Protein AF-A0A831WU52-F1 (afdb_monomer)

Mean predicted aligned error: 18.34 Å

Solvent-accessible surface area (backbone atoms only — not comparable to full-atom values): 8195 Å² total; per-residue (Å²): 111,69,66,62,52,49,53,51,49,54,53,50,50,56,50,51,52,52,37,55,74,73,65,48,86,74,79,71,83,74,73,74,69,78,83,80,65,88,87,77,80,91,82,92,70,59,68,70,57,52,50,52,50,46,53,52,12,55,76,72,71,47,53,54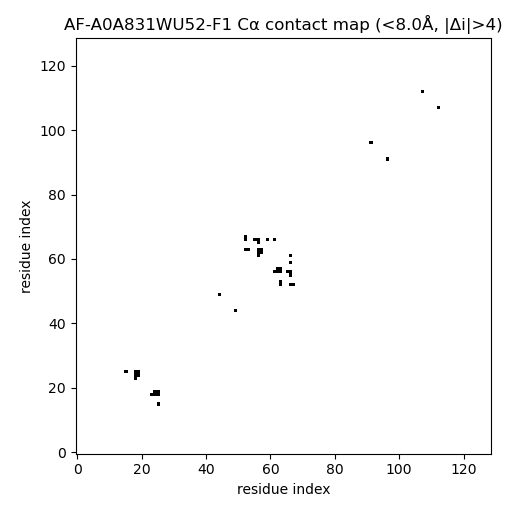,67,57,42,51,52,49,54,52,51,53,51,51,52,52,51,53,50,52,50,52,51,52,51,52,53,56,64,44,64,78,48,79,62,83,68,55,56,63,54,50,53,51,50,51,63,71,48,78,75,82,70,77,90,83,78,74,82,79,80,85,82,78,86,81,132

pLDDT: mean 72.46, std 21.78, range [29.0, 98.31]

Sequence (129 aa):
LEEAYNMIKDAMAAWLEVAIEEGEKVPLPQVLEEEKYSGRILLRLPKSLHRKLIENAKEEGVSLNQYIVYLISERNKENKLNQILSHIRREFANVRMDELNVEADYLIGRYKVSFPKKIFKKPELKWSH

Structure (mmCIF, N/CA/C/O backbone):
data_AF-A0A831WU52-F1
#
_entry.id   AF-A0A831WU52-F1
#
loop_
_atom_site.group_PDB
_atom_site.id
_atom_site.type_symbol
_atom_site.label_atom_id
_atom_site.label_alt_id
_atom_site.label_comp_id
_atom_site.label_asym_id
_atom_site.label_entity_id
_atom_site.label_seq_id
_atom_site.pdbx_PDB_ins_code
_atom_site.Cartn_x
_atom_site.Cartn_y
_atom_site.Cartn_z
_atom_site.occupancy
_atom_site.B_iso_or_equiv
_atom_site.auth_seq_id
_atom_site.auth_comp_id
_atom_site.auth_asym_id
_atom_site.auth_atom_id
_atom_site.pdbx_PDB_model_num
ATOM 1 N N . LEU A 1 1 ? 31.079 -2.169 -20.413 1.00 66.88 1 LEU A N 1
ATOM 2 C CA . LEU A 1 1 ? 29.678 -1.742 -20.158 1.00 66.88 1 LEU A CA 1
ATOM 3 C C . LEU A 1 1 ? 29.307 -0.567 -21.053 1.00 66.88 1 LEU A C 1
ATOM 5 O O . LEU A 1 1 ? 28.319 -0.664 -21.762 1.00 66.88 1 LEU A O 1
ATOM 9 N N . GLU A 1 2 ? 30.126 0.482 -21.082 1.00 75.94 2 GLU A N 1
ATOM 10 C CA . GLU A 1 2 ? 29.911 1.672 -21.919 1.00 75.94 2 GLU A CA 1
ATOM 11 C C . GLU A 1 2 ? 30.016 1.392 -23.429 1.00 75.94 2 GLU A C 1
ATOM 13 O O . GLU A 1 2 ? 29.153 1.804 -24.194 1.00 75.94 2 GLU A O 1
ATOM 18 N N . GLU A 1 3 ? 30.982 0.571 -23.852 1.00 78.44 3 GLU A N 1
ATOM 19 C CA . GLU A 1 3 ? 31.116 0.139 -25.255 1.00 78.44 3 GLU A CA 1
ATOM 20 C C . GLU A 1 3 ? 29.897 -0.655 -25.751 1.00 78.44 3 GLU A C 1
ATOM 22 O O . GLU A 1 3 ? 29.357 -0.360 -26.811 1.00 78.44 3 GLU A O 1
ATOM 27 N N . ALA A 1 4 ? 29.399 -1.608 -24.955 1.00 79.88 4 ALA A N 1
ATOM 28 C CA . ALA A 1 4 ? 28.202 -2.383 -25.291 1.00 79.88 4 ALA A CA 1
ATOM 29 C C . ALA A 1 4 ? 26.952 -1.494 -25.412 1.00 79.88 4 ALA A C 1
ATOM 31 O O . ALA A 1 4 ? 26.093 -1.733 -26.255 1.00 79.88 4 ALA A O 1
ATOM 32 N N . TYR A 1 5 ? 26.859 -0.450 -24.587 1.00 80.31 5 TYR A N 1
ATOM 33 C CA . TYR A 1 5 ? 25.767 0.515 -24.645 1.00 80.31 5 TYR A CA 1
ATOM 34 C C . TYR A 1 5 ? 25.827 1.383 -25.910 1.00 80.31 5 TYR A C 1
ATOM 36 O O . TYR A 1 5 ? 24.793 1.619 -26.537 1.00 80.31 5 TYR A O 1
ATOM 44 N N . ASN A 1 6 ? 27.025 1.801 -26.322 1.00 87.31 6 ASN A N 1
ATOM 45 C CA . ASN A 1 6 ? 27.222 2.557 -27.560 1.00 87.31 6 ASN A CA 1
ATOM 46 C C . AS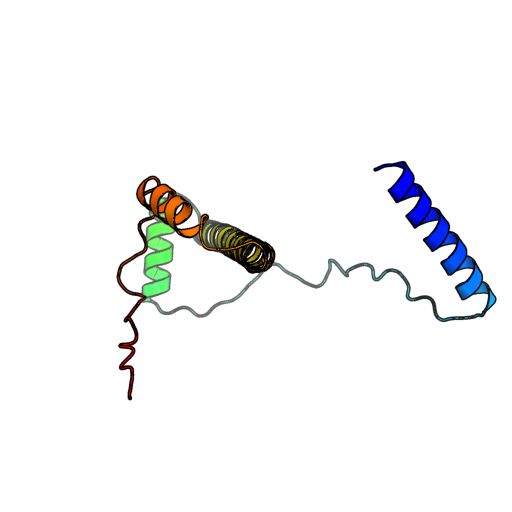N A 1 6 ? 26.912 1.705 -28.797 1.00 87.31 6 ASN A C 1
ATOM 48 O O . ASN A 1 6 ? 26.166 2.148 -29.662 1.00 87.31 6 ASN A O 1
ATOM 52 N N . MET A 1 7 ? 27.353 0.443 -28.821 1.00 84.69 7 MET A N 1
ATOM 53 C CA . MET A 1 7 ? 27.028 -0.483 -29.915 1.00 84.69 7 MET A CA 1
ATOM 54 C C . MET A 1 7 ? 25.517 -0.694 -30.088 1.00 84.69 7 MET A C 1
ATOM 56 O O . MET A 1 7 ? 25.024 -0.767 -31.211 1.00 84.69 7 MET A O 1
ATOM 60 N N . ILE A 1 8 ? 24.767 -0.779 -28.985 1.00 86.06 8 ILE A N 1
ATOM 61 C CA . ILE A 1 8 ? 23.304 -0.904 -29.032 1.00 86.06 8 ILE A CA 1
ATOM 62 C C . ILE A 1 8 ? 22.670 0.368 -29.605 1.00 86.06 8 ILE A C 1
ATOM 64 O O . ILE A 1 8 ? 21.754 0.272 -30.419 1.00 86.06 8 ILE A O 1
ATOM 68 N N . LYS A 1 9 ? 23.155 1.552 -29.217 1.00 85.38 9 LYS A N 1
ATOM 69 C CA . LYS A 1 9 ? 22.655 2.826 -29.754 1.00 85.38 9 LYS A CA 1
ATOM 70 C C . LYS A 1 9 ? 22.892 2.959 -31.252 1.00 85.38 9 LYS A C 1
ATOM 72 O O . LYS A 1 9 ? 21.970 3.351 -31.960 1.00 85.38 9 LYS A O 1
ATOM 77 N N . ASP A 1 10 ? 24.083 2.604 -31.717 1.00 87.50 10 ASP A N 1
ATOM 78 C CA . ASP A 1 10 ? 24.432 2.691 -33.135 1.00 87.50 10 ASP A CA 1
ATOM 79 C C . ASP A 1 10 ? 23.573 1.732 -33.969 1.00 87.50 10 ASP A C 1
ATOM 81 O O . ASP A 1 10 ? 23.023 2.120 -34.999 1.00 87.50 10 ASP A O 1
ATOM 85 N N . ALA A 1 11 ? 23.357 0.507 -33.476 1.00 86.12 11 ALA A N 1
ATOM 86 C CA . ALA A 1 11 ? 22.458 -0.452 -34.113 1.00 86.12 11 ALA A CA 1
ATOM 87 C C . ALA A 1 11 ? 21.000 0.044 -34.153 1.00 86.12 11 ALA A C 1
ATOM 89 O O . ALA A 1 11 ? 20.317 -0.127 -35.162 1.00 86.12 11 ALA A O 1
ATOM 90 N N . MET A 1 12 ? 20.522 0.682 -33.078 1.00 83.75 12 MET A N 1
ATOM 91 C CA . MET A 1 12 ? 19.182 1.280 -33.039 1.00 83.75 12 MET A CA 1
ATOM 92 C C . MET A 1 12 ? 19.039 2.443 -34.026 1.00 83.75 12 MET A C 1
ATOM 94 O O . MET A 1 12 ? 17.997 2.558 -34.667 1.00 83.75 12 MET A O 1
ATOM 98 N N . ALA A 1 13 ? 20.061 3.294 -34.149 1.00 86.38 13 ALA A N 1
ATOM 99 C CA . ALA A 1 13 ? 20.059 4.422 -35.076 1.00 86.38 13 ALA A CA 1
ATOM 100 C C . ALA A 1 13 ? 20.033 3.949 -36.535 1.00 86.38 13 ALA A C 1
ATOM 102 O O . ALA A 1 13 ? 19.179 4.395 -37.296 1.00 86.38 13 ALA A O 1
ATOM 103 N N . ALA A 1 14 ? 20.891 2.986 -36.886 1.00 86.00 14 ALA A N 1
ATOM 104 C CA . ALA A 1 14 ? 20.924 2.399 -38.223 1.00 86.00 14 ALA A CA 1
ATOM 105 C C . ALA A 1 14 ? 19.595 1.716 -38.587 1.00 86.00 14 ALA A C 1
ATOM 107 O O . ALA A 1 14 ? 19.103 1.854 -39.702 1.00 86.00 14 ALA A O 1
ATOM 108 N N . TRP A 1 15 ? 18.977 1.009 -37.636 1.00 87.44 15 TRP A N 1
ATOM 109 C CA . TRP A 1 15 ? 17.668 0.396 -37.855 1.00 87.44 15 TRP A CA 1
ATOM 110 C C . TRP A 1 15 ? 16.558 1.438 -38.065 1.00 87.44 15 TRP A C 1
ATOM 112 O O . TRP A 1 15 ? 15.72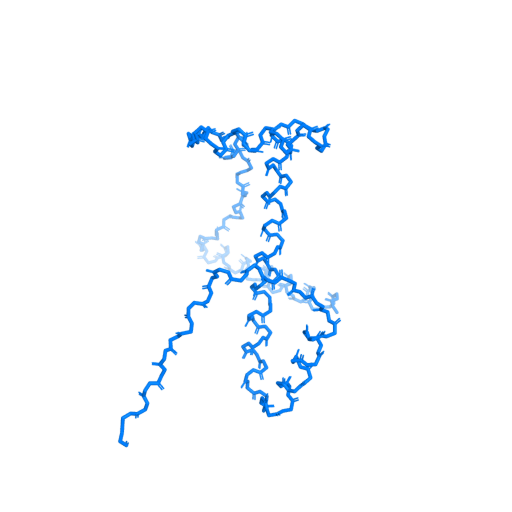5 1.270 -38.952 1.00 87.44 15 TRP A O 1
ATOM 122 N N . LEU A 1 16 ? 16.553 2.522 -37.279 1.00 84.50 16 LEU A N 1
ATOM 123 C CA . LEU A 1 16 ? 15.584 3.614 -37.422 1.00 84.50 16 LEU A CA 1
ATOM 124 C C . LEU A 1 16 ? 15.701 4.317 -38.776 1.00 84.50 16 LEU A C 1
ATOM 126 O O . LEU A 1 16 ? 14.680 4.653 -39.367 1.00 84.50 16 LEU A O 1
ATOM 130 N N . GLU A 1 17 ? 16.925 4.535 -39.255 1.00 86.12 17 GLU A N 1
ATOM 131 C CA . GLU A 1 17 ? 17.194 5.150 -40.556 1.00 86.12 17 GLU A CA 1
ATOM 132 C C . GLU A 1 17 ? 16.596 4.312 -41.693 1.00 86.12 17 GLU A C 1
ATOM 134 O O . GLU A 1 17 ? 15.771 4.818 -42.453 1.00 86.12 17 GLU A O 1
ATOM 139 N N . VAL A 1 18 ? 16.887 3.006 -41.714 1.00 86.50 18 VAL A N 1
ATOM 140 C CA . VAL A 1 18 ? 16.328 2.066 -42.703 1.00 86.50 18 VAL A CA 1
ATOM 141 C C . VAL A 1 18 ? 14.800 2.009 -42.625 1.00 86.50 18 VAL A C 1
ATOM 143 O O . VAL A 1 18 ? 14.125 2.108 -43.646 1.00 86.50 18 VAL A O 1
ATOM 146 N N . ALA A 1 19 ? 14.230 1.912 -41.421 1.00 83.31 19 ALA A N 1
ATOM 147 C CA . ALA A 1 19 ? 12.780 1.837 -41.247 1.00 83.31 19 ALA A CA 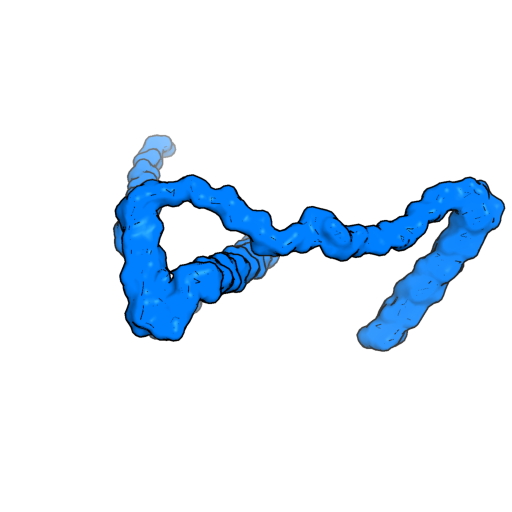1
ATOM 148 C C . ALA A 1 19 ? 12.059 3.107 -41.743 1.00 83.31 19 ALA A C 1
ATOM 150 O O . ALA A 1 19 ? 10.953 3.026 -42.280 1.00 83.31 19 ALA A O 1
ATOM 151 N N . ILE A 1 20 ? 12.677 4.285 -41.592 1.00 83.12 20 ILE A N 1
ATOM 152 C CA . ILE A 1 20 ? 12.140 5.550 -42.114 1.00 83.12 20 ILE A CA 1
ATOM 153 C C . ILE A 1 20 ? 12.241 5.596 -43.644 1.00 83.12 20 ILE A C 1
ATOM 155 O O . ILE A 1 20 ? 11.277 6.003 -44.296 1.00 83.12 20 ILE A O 1
ATOM 159 N N . GLU A 1 21 ? 13.371 5.174 -44.216 1.00 85.88 21 GLU A N 1
ATOM 160 C CA . GLU A 1 21 ? 13.583 5.131 -45.671 1.00 85.88 21 GLU A CA 1
ATOM 161 C C . GLU A 1 21 ? 12.619 4.170 -46.377 1.00 85.88 21 GLU A C 1
ATOM 163 O O . GLU A 1 21 ? 12.079 4.496 -47.436 1.00 85.88 21 GLU A O 1
ATOM 168 N N . GLU A 1 22 ? 12.343 3.018 -45.767 1.00 88.50 22 GLU A N 1
ATOM 169 C CA . GLU A 1 22 ? 11.396 2.021 -46.280 1.00 88.50 22 GLU A CA 1
ATOM 170 C C . GLU A 1 22 ? 9.924 2.413 -46.046 1.00 88.50 22 GLU A C 1
ATOM 172 O O . GLU A 1 22 ? 9.004 1.721 -46.492 1.00 88.50 22 GLU A O 1
ATOM 177 N N . GLY A 1 23 ? 9.673 3.549 -45.383 1.00 80.69 23 GLY A N 1
ATOM 178 C CA . GLY A 1 23 ? 8.329 4.029 -45.071 1.00 80.69 23 GLY A CA 1
ATOM 179 C C . GLY A 1 23 ? 7.594 3.149 -44.058 1.00 80.69 23 GLY A C 1
ATOM 180 O O . GLY A 1 23 ? 6.357 3.175 -43.998 1.00 80.69 23 GLY A O 1
ATOM 181 N N . GLU A 1 24 ? 8.325 2.362 -43.264 1.00 78.62 24 GLU A N 1
ATOM 182 C CA . GLU A 1 24 ? 7.738 1.566 -42.199 1.00 78.62 24 GLU A CA 1
ATOM 183 C C . GLU A 1 24 ? 7.144 2.471 -41.113 1.00 78.62 24 GLU A C 1
ATOM 185 O O . GLU A 1 24 ? 7.658 3.536 -40.759 1.00 78.62 24 GLU A O 1
ATOM 190 N N . LYS A 1 25 ? 6.026 2.028 -40.530 1.00 73.94 25 LYS A N 1
ATOM 191 C CA . LYS A 1 25 ? 5.436 2.704 -39.373 1.00 73.94 25 LYS A CA 1
ATOM 192 C C . LYS A 1 25 ? 6.277 2.413 -38.136 1.00 73.94 25 LYS A C 1
ATOM 194 O O . LYS A 1 25 ? 5.963 1.499 -37.375 1.00 73.94 25 LYS A O 1
ATOM 199 N N . VAL A 1 26 ? 7.305 3.224 -37.911 1.00 76.38 26 VAL A N 1
ATOM 200 C CA . VAL A 1 26 ? 8.071 3.199 -36.665 1.00 76.38 26 VAL A CA 1
ATOM 201 C C . VAL A 1 26 ? 7.143 3.610 -35.513 1.00 76.38 26 VAL A C 1
ATOM 203 O O . VAL A 1 26 ? 6.594 4.718 -35.532 1.00 76.38 26 VAL A O 1
ATOM 206 N N . PRO A 1 27 ? 6.920 2.745 -34.505 1.00 70.00 27 PRO A N 1
ATOM 207 C CA . PRO A 1 27 ? 6.122 3.118 -33.352 1.00 70.00 27 PRO A CA 1
ATOM 208 C C . PRO A 1 27 ? 6.837 4.245 -32.610 1.00 70.00 27 PRO A C 1
ATOM 210 O O . PRO A 1 27 ? 7.980 4.093 -32.179 1.00 70.00 27 PRO A O 1
ATOM 213 N N . LEU A 1 28 ? 6.159 5.382 -32.448 1.00 70.44 28 LEU A N 1
ATOM 214 C CA . LEU A 1 28 ? 6.664 6.447 -31.591 1.00 70.44 28 LEU A CA 1
ATOM 215 C C . LEU A 1 28 ? 6.878 5.883 -30.183 1.00 70.44 28 LEU A C 1
ATOM 217 O O . LEU A 1 28 ? 6.054 5.075 -29.730 1.00 70.44 28 LEU A O 1
ATOM 221 N N . PRO A 1 29 ? 7.949 6.299 -29.478 1.00 69.31 29 PRO A N 1
ATOM 222 C CA . PRO A 1 29 ? 8.086 5.977 -28.072 1.00 69.31 29 PRO A CA 1
ATOM 223 C C . PRO A 1 29 ? 6.801 6.432 -27.394 1.00 69.31 29 PRO A C 1
ATOM 225 O O . PRO A 1 29 ? 6.451 7.613 -27.418 1.00 69.31 29 PRO A O 1
ATOM 228 N N . GLN A 1 30 ? 6.053 5.468 -26.861 1.00 62.38 30 GLN A N 1
ATOM 229 C CA . GLN A 1 30 ? 4.879 5.785 -26.076 1.00 62.38 30 GLN A CA 1
ATOM 230 C C . GLN A 1 30 ? 5.411 6.566 -24.884 1.00 62.38 30 GLN A C 1
ATOM 232 O O . GLN A 1 30 ? 6.095 6.005 -24.026 1.00 62.38 30 GLN A O 1
ATOM 237 N N . VAL A 1 31 ? 5.138 7.872 -24.852 1.00 57.50 31 VAL A N 1
ATOM 238 C CA . VAL A 1 31 ? 5.156 8.602 -23.594 1.00 57.50 31 VAL A CA 1
ATOM 239 C C . VAL A 1 31 ? 4.165 7.825 -22.748 1.00 57.50 31 VAL A C 1
ATOM 241 O O . VAL A 1 31 ? 2.978 7.792 -23.068 1.00 57.50 31 VAL A O 1
ATOM 244 N N . LEU A 1 32 ? 4.668 7.062 -21.777 1.00 55.81 32 LEU A N 1
ATOM 245 C CA . LEU A 1 32 ? 3.824 6.420 -20.786 1.00 55.81 32 LEU A CA 1
ATOM 246 C C . LEU A 1 32 ? 3.018 7.567 -20.194 1.00 55.81 32 LEU A C 1
ATOM 248 O O . LEU A 1 32 ? 3.588 8.389 -19.490 1.00 55.81 32 LEU A O 1
ATOM 252 N N . GLU A 1 33 ? 1.755 7.704 -20.596 1.00 57.19 33 GLU A N 1
ATOM 253 C CA . GLU A 1 33 ? 0.897 8.799 -20.162 1.00 57.19 33 GLU A CA 1
ATOM 254 C C . GLU A 1 33 ? 0.868 8.772 -18.632 1.00 57.19 33 GLU A C 1
ATOM 256 O O . GLU A 1 33 ? 0.176 7.956 -18.017 1.00 57.19 33 GLU A O 1
ATOM 261 N N . GLU A 1 34 ? 1.649 9.655 -18.009 1.00 56.38 34 GLU A N 1
ATOM 262 C CA . GLU A 1 34 ? 1.722 9.813 -16.555 1.00 56.38 34 GLU A CA 1
ATOM 263 C C . GLU A 1 34 ? 0.352 10.222 -15.975 1.00 56.38 34 GLU A C 1
ATOM 265 O O . GLU A 1 34 ? 0.106 10.100 -14.778 1.00 56.38 34 GLU A O 1
ATOM 270 N N . GLU A 1 35 ? -0.593 10.619 -16.832 1.00 55.66 35 GLU A N 1
ATOM 271 C CA . GLU A 1 35 ? -1.905 11.152 -16.471 1.00 55.66 35 GLU A CA 1
ATOM 272 C C . GLU A 1 35 ? -2.972 10.116 -16.065 1.00 55.66 35 GLU A C 1
ATOM 274 O O . GLU A 1 35 ? -4.074 10.501 -15.670 1.00 55.66 35 GLU A O 1
ATOM 279 N N . LYS A 1 36 ? -2.711 8.803 -16.101 1.00 63.91 36 LYS A N 1
ATOM 280 C CA . LYS A 1 36 ? -3.783 7.800 -15.884 1.00 63.91 36 LYS A CA 1
ATOM 281 C 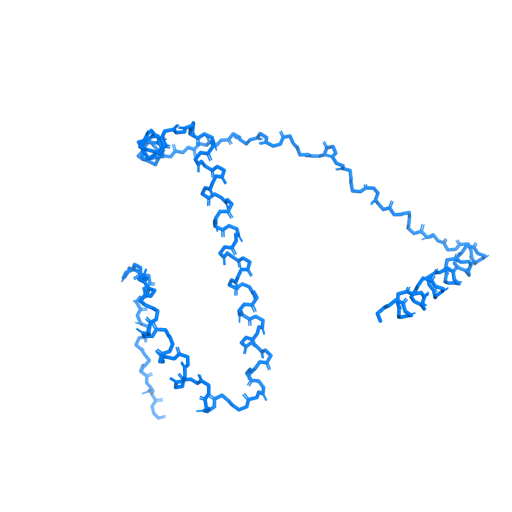C . LYS A 1 36 ? -4.021 7.331 -14.444 1.00 63.91 36 LYS A C 1
ATOM 283 O O . LYS A 1 36 ? -4.948 6.549 -14.221 1.00 63.91 36 LYS A O 1
ATOM 288 N N . TYR A 1 37 ? -3.265 7.797 -13.446 1.00 75.31 37 TYR A N 1
ATOM 289 C CA . TYR A 1 37 ? -3.380 7.274 -12.076 1.00 75.31 37 TYR A CA 1
ATOM 290 C C . TYR A 1 37 ? -3.509 8.382 -11.029 1.00 75.31 37 TYR A C 1
ATOM 292 O O . TYR A 1 37 ? -2.542 9.028 -10.650 1.00 75.31 37 TYR A O 1
ATOM 300 N N . SER A 1 38 ? -4.712 8.552 -10.476 1.00 83.62 38 SER A N 1
ATOM 301 C CA . SER A 1 38 ? -4.994 9.581 -9.460 1.00 83.62 38 SER A CA 1
ATOM 302 C C . SER A 1 38 ? -4.425 9.272 -8.067 1.00 83.62 38 SER A C 1
ATOM 304 O O . SER A 1 38 ? -4.536 10.095 -7.159 1.00 83.62 38 SER A O 1
ATOM 306 N N . GLY A 1 39 ? -3.912 8.055 -7.848 1.00 85.44 39 GLY A N 1
ATOM 307 C CA . GLY A 1 39 ? -3.466 7.561 -6.539 1.00 85.44 39 GLY A CA 1
ATOM 308 C C . GL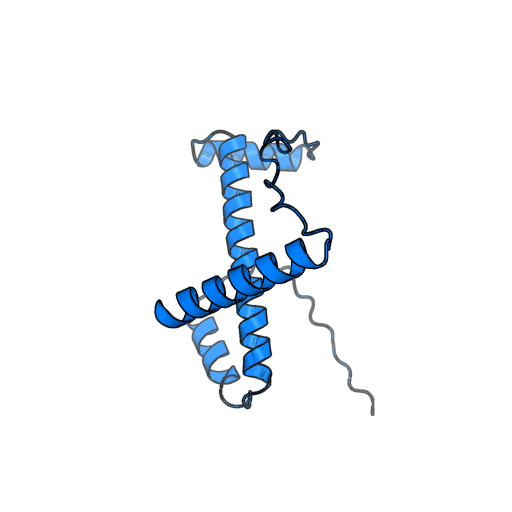Y A 1 39 ? -4.583 7.404 -5.496 1.00 85.44 39 GLY A C 1
ATOM 309 O O . GLY A 1 39 ? -4.328 6.953 -4.380 1.00 85.44 39 GLY A O 1
ATOM 310 N N . ARG A 1 40 ? -5.832 7.750 -5.835 1.00 89.00 40 ARG A N 1
ATOM 311 C CA . ARG A 1 40 ? -6.985 7.664 -4.936 1.00 89.00 40 ARG A CA 1
ATOM 312 C C . ARG A 1 40 ? -7.718 6.354 -5.163 1.00 89.00 40 ARG A C 1
ATOM 314 O O . ARG A 1 40 ? -8.182 6.074 -6.264 1.00 89.00 40 ARG A O 1
ATOM 321 N N . ILE A 1 41 ? -7.870 5.579 -4.096 1.00 89.06 41 ILE A N 1
ATOM 322 C CA . ILE A 1 41 ? -8.572 4.297 -4.120 1.00 89.06 41 ILE A CA 1
ATOM 323 C C . ILE A 1 41 ? -9.689 4.341 -3.079 1.00 89.06 41 ILE A C 1
ATOM 325 O O . ILE A 1 41 ? -9.432 4.549 -1.894 1.00 89.06 41 ILE A O 1
ATOM 329 N N . LEU A 1 42 ? -10.932 4.131 -3.517 1.00 93.31 42 LEU A N 1
ATOM 330 C CA . LEU A 1 42 ? -12.078 3.964 -2.626 1.00 93.31 42 LEU A CA 1
ATOM 331 C C . LEU A 1 42 ? -12.309 2.472 -2.374 1.00 93.31 42 LEU A C 1
ATOM 333 O O . LEU A 1 42 ? -12.536 1.712 -3.313 1.00 93.31 42 LEU A O 1
ATOM 337 N N . LEU A 1 43 ? -12.288 2.054 -1.107 1.00 92.56 43 LEU A N 1
ATOM 338 C CA . LEU A 1 43 ? -12.467 0.656 -0.713 1.00 92.56 43 LEU A CA 1
ATOM 339 C C . LEU A 1 43 ? -13.646 0.494 0.249 1.00 92.56 43 LEU A C 1
ATOM 341 O O . LEU A 1 43 ? -13.879 1.331 1.120 1.00 92.56 43 LEU A O 1
ATOM 345 N N . ARG A 1 44 ? -14.355 -0.633 0.130 1.00 95.50 44 ARG A N 1
ATOM 346 C CA . ARG A 1 44 ? -15.298 -1.114 1.147 1.00 95.50 44 ARG A CA 1
ATOM 347 C C . ARG A 1 44 ? -14.636 -2.233 1.938 1.00 95.50 44 ARG A C 1
ATOM 349 O O . ARG A 1 44 ? -14.290 -3.265 1.373 1.00 95.50 44 ARG A O 1
ATOM 356 N N . LEU A 1 45 ? -14.468 -2.025 3.240 1.00 95.25 45 LEU A N 1
ATOM 357 C CA . LEU A 1 45 ? -13.789 -2.964 4.132 1.00 95.25 45 LEU A CA 1
ATOM 358 C C . LEU A 1 45 ? -14.768 -3.528 5.172 1.00 95.25 45 LEU A C 1
ATOM 360 O O . LEU A 1 45 ? -15.637 -2.792 5.651 1.00 95.25 45 LEU A O 1
ATOM 364 N N . PRO A 1 46 ? -14.619 -4.801 5.588 1.00 98.31 46 PRO A N 1
ATOM 365 C CA . PRO A 1 46 ? -15.302 -5.308 6.772 1.00 98.31 46 PRO A CA 1
ATOM 366 C C . PRO A 1 46 ? -14.982 -4.448 8.003 1.00 98.31 46 PRO A C 1
ATOM 368 O O . PRO A 1 46 ? -13.831 -4.053 8.209 1.00 98.31 46 PRO A O 1
ATOM 371 N N . LYS A 1 47 ? -15.981 -4.199 8.862 1.00 97.75 47 LYS A N 1
ATOM 372 C CA . LYS A 1 47 ? -15.831 -3.335 10.052 1.00 97.75 47 LYS A CA 1
ATOM 373 C C . LYS A 1 47 ? -14.687 -3.777 10.970 1.00 97.75 47 LYS A C 1
ATOM 375 O O . LYS A 1 47 ? -13.959 -2.939 11.492 1.00 97.75 47 LYS A O 1
ATOM 380 N N . SER A 1 48 ? -14.517 -5.087 11.142 1.00 97.94 48 SER A N 1
ATOM 381 C CA . SER A 1 48 ? -13.453 -5.668 11.967 1.00 97.94 48 SER A CA 1
ATOM 382 C C . SER A 1 48 ? -12.057 -5.364 11.422 1.00 97.94 48 SER A C 1
ATOM 384 O O . SER A 1 48 ? -11.166 -5.019 12.196 1.00 97.94 48 SER A O 1
ATOM 386 N N . LEU A 1 49 ? -11.873 -5.440 10.099 1.00 97.19 49 LEU A N 1
ATOM 387 C CA . LEU A 1 49 ? -10.606 -5.117 9.447 1.00 97.19 49 LEU A CA 1
ATOM 388 C C . LEU A 1 49 ? -10.307 -3.622 9.546 1.00 97.19 49 LEU A C 1
ATOM 390 O O . LEU A 1 49 ? -9.208 -3.247 9.939 1.00 97.19 49 LEU A O 1
ATOM 394 N N . HIS A 1 50 ? -11.296 -2.775 9.256 1.00 97.88 50 HIS A N 1
ATOM 395 C CA . HIS A 1 50 ? -11.148 -1.327 9.387 1.00 97.88 50 HIS A CA 1
ATOM 396 C C . HIS A 1 50 ? -10.750 -0.920 10.814 1.00 97.88 50 HIS A C 1
ATOM 398 O O . HIS A 1 50 ? -9.818 -0.138 10.988 1.00 97.88 50 HIS A O 1
ATOM 404 N N . ARG A 1 51 ? -11.396 -1.505 11.837 1.00 97.88 51 ARG A N 1
ATOM 405 C CA . ARG A 1 51 ? -11.048 -1.269 13.246 1.00 97.88 51 ARG A CA 1
ATOM 406 C C . ARG A 1 51 ? -9.588 -1.611 13.528 1.00 97.88 51 ARG A C 1
ATOM 408 O O . ARG A 1 51 ? -8.868 -0.768 14.047 1.00 97.88 51 ARG A O 1
ATOM 415 N N . LYS A 1 52 ? -9.157 -2.812 13.135 1.00 98.12 52 LYS A N 1
ATOM 416 C CA . LYS A 1 52 ? -7.783 -3.274 13.353 1.00 98.12 52 LYS A CA 1
ATOM 417 C C . LYS A 1 52 ? -6.756 -2.354 12.686 1.00 98.12 52 LYS A C 1
ATOM 419 O O . LYS A 1 52 ? -5.741 -2.037 13.288 1.00 98.12 52 LYS A O 1
ATOM 424 N N . LEU A 1 53 ? -7.022 -1.904 11.458 1.00 97.81 53 LEU A N 1
ATOM 425 C CA . LEU A 1 53 ? -6.117 -0.993 10.753 1.00 97.81 53 LEU A CA 1
ATOM 426 C C . LEU A 1 53 ? -6.028 0.377 11.438 1.00 97.81 53 LEU A C 1
ATOM 428 O O . LEU A 1 53 ? -4.942 0.942 11.506 1.00 97.81 53 LEU A O 1
ATOM 432 N N . ILE A 1 54 ? -7.141 0.901 11.964 1.00 97.81 54 ILE A N 1
ATOM 433 C CA . ILE A 1 54 ? -7.139 2.154 12.732 1.00 97.81 54 ILE A CA 1
ATOM 434 C C . ILE A 1 54 ? -6.372 2.005 14.046 1.00 97.81 54 ILE A C 1
ATOM 436 O O . ILE A 1 54 ? -5.608 2.901 14.390 1.00 97.81 54 ILE A O 1
ATOM 440 N N . GLU A 1 55 ? -6.603 0.922 14.793 1.00 98.12 55 GLU A N 1
ATOM 441 C CA . GLU A 1 55 ? -5.920 0.660 16.068 1.00 98.12 55 GLU A CA 1
ATOM 442 C C . GLU A 1 55 ? -4.402 0.605 15.854 1.00 98.12 55 GLU A C 1
ATOM 444 O O . GLU A 1 55 ? -3.678 1.388 16.462 1.00 98.12 55 GLU A O 1
ATOM 449 N N . ASN A 1 56 ? -3.941 -0.182 14.880 1.00 97.81 56 ASN A N 1
ATOM 450 C CA . ASN A 1 56 ? -2.521 -0.266 14.554 1.00 97.81 56 ASN A CA 1
ATOM 451 C C . ASN A 1 56 ? -1.937 1.069 14.053 1.00 97.81 56 ASN A C 1
ATOM 453 O O . ASN A 1 56 ? -0.836 1.442 14.437 1.00 97.81 56 ASN A O 1
ATOM 457 N N . ALA A 1 57 ? -2.657 1.816 13.207 1.00 97.50 57 ALA A N 1
ATOM 458 C CA . ALA A 1 57 ? -2.175 3.115 12.728 1.00 97.50 57 ALA A CA 1
ATOM 459 C C . ALA A 1 57 ? -1.991 4.117 13.881 1.00 97.50 57 ALA A C 1
ATOM 461 O O . ALA A 1 57 ? -1.039 4.895 13.879 1.00 97.50 57 ALA A O 1
ATOM 462 N N . LYS A 1 58 ? -2.882 4.072 14.883 1.00 97.69 58 LYS A N 1
ATOM 463 C CA . LYS A 1 58 ? -2.763 4.881 16.102 1.00 97.69 58 LYS A CA 1
ATOM 464 C C . LYS A 1 58 ? -1.574 4.463 16.958 1.00 97.69 58 LYS A C 1
ATOM 466 O O . LYS A 1 58 ? -0.887 5.344 17.460 1.00 97.69 58 LYS A O 1
ATOM 471 N N . GLU A 1 59 ? -1.344 3.161 17.125 1.00 97.81 59 GLU A N 1
ATOM 472 C CA . GLU A 1 59 ? -0.180 2.633 17.855 1.00 97.81 59 GLU A CA 1
ATOM 473 C C . GLU A 1 59 ? 1.141 3.088 17.216 1.00 97.81 59 GLU A C 1
ATOM 475 O O . GLU A 1 59 ? 2.050 3.507 17.925 1.00 97.81 59 GLU A O 1
ATOM 480 N N . GLU A 1 60 ? 1.205 3.105 15.883 1.00 95.44 60 GLU A N 1
ATOM 481 C CA . GLU A 1 60 ? 2.350 3.604 15.105 1.00 95.44 60 GLU A CA 1
ATOM 482 C C . GLU A 1 60 ? 2.421 5.145 15.028 1.00 95.44 60 GLU A C 1
ATOM 484 O O . GLU A 1 60 ? 3.362 5.704 14.467 1.00 95.44 60 GLU A O 1
ATOM 489 N N . GLY A 1 61 ? 1.422 5.862 15.555 1.00 97.19 61 GLY A N 1
ATOM 490 C CA . GLY A 1 61 ? 1.384 7.328 15.545 1.00 97.19 61 GLY A CA 1
ATOM 491 C C . GLY A 1 61 ? 1.213 7.957 14.156 1.00 97.19 61 GLY A C 1
ATOM 492 O O . GLY A 1 61 ? 1.606 9.107 13.952 1.00 97.19 61 GLY A O 1
ATOM 493 N N . VAL A 1 62 ? 0.629 7.240 13.190 1.00 97.56 62 VAL A N 1
ATOM 494 C CA . VAL A 1 62 ? 0.464 7.698 11.799 1.00 97.56 62 VAL A CA 1
ATOM 495 C C . VAL A 1 62 ? -1.001 7.705 11.351 1.00 97.56 62 VAL A C 1
ATOM 497 O O . VAL A 1 62 ? -1.887 7.122 11.975 1.00 97.56 62 VAL A O 1
ATOM 500 N N . SER A 1 63 ? -1.290 8.366 10.225 1.00 97.69 63 SER A N 1
ATOM 501 C CA . SER A 1 63 ? -2.626 8.292 9.623 1.00 97.69 63 SER A CA 1
ATOM 502 C C . SER A 1 63 ? -2.917 6.886 9.087 1.00 97.69 63 SER A C 1
ATOM 504 O O . SER A 1 63 ? -2.012 6.173 8.650 1.00 97.69 63 SER A O 1
ATOM 506 N N . LEU A 1 64 ? -4.198 6.505 9.037 1.00 96.44 64 LEU A N 1
ATOM 507 C CA . LEU A 1 64 ? -4.622 5.228 8.453 1.00 96.44 64 LEU A CA 1
ATOM 508 C C . LEU A 1 64 ? -4.108 5.053 7.014 1.00 96.44 64 LEU A C 1
ATOM 510 O O . LEU A 1 64 ? -3.644 3.976 6.655 1.00 96.44 64 LEU A O 1
ATOM 514 N N . ASN A 1 65 ? -4.151 6.114 6.202 1.00 96.44 65 ASN A N 1
ATOM 515 C CA . ASN A 1 65 ? -3.655 6.068 4.827 1.00 96.44 65 ASN A CA 1
ATOM 516 C C . ASN A 1 65 ? -2.150 5.797 4.787 1.00 96.44 65 ASN A C 1
ATOM 518 O O . ASN A 1 65 ? -1.712 4.942 4.023 1.00 96.44 65 ASN A O 1
ATOM 522 N N . GLN A 1 66 ? -1.370 6.468 5.639 1.00 95.75 66 GLN A N 1
ATOM 523 C CA . GLN A 1 66 ? 0.073 6.249 5.720 1.00 95.75 66 GLN A CA 1
ATOM 524 C C . GLN A 1 66 ? 0.394 4.818 6.156 1.00 95.75 66 GLN A C 1
ATOM 526 O O . GLN A 1 66 ? 1.254 4.168 5.565 1.00 95.75 66 GLN A O 1
ATOM 531 N N . TYR A 1 67 ? -0.339 4.309 7.146 1.00 97.38 67 TYR A N 1
ATOM 532 C CA . TYR A 1 67 ? -0.197 2.935 7.609 1.00 97.38 67 TYR A CA 1
ATOM 533 C C . TYR A 1 67 ? -0.506 1.922 6.496 1.00 97.38 67 TYR A C 1
ATOM 535 O O . TYR A 1 67 ? 0.257 0.985 6.272 1.00 97.38 67 TYR A O 1
ATOM 543 N N . ILE A 1 68 ? -1.580 2.134 5.730 1.00 96.12 68 ILE A N 1
ATOM 544 C CA . ILE A 1 68 ? -1.933 1.282 4.585 1.00 96.12 68 ILE A CA 1
ATOM 545 C C . ILE A 1 68 ? -0.850 1.338 3.498 1.00 96.12 68 ILE A C 1
ATOM 547 O O . ILE A 1 68 ? -0.455 0.293 2.981 1.00 96.12 68 ILE A O 1
ATOM 551 N N . VAL A 1 69 ? -0.341 2.528 3.167 1.00 95.38 69 VAL A N 1
ATOM 552 C CA . VAL A 1 69 ? 0.748 2.695 2.189 1.00 95.38 69 VAL A CA 1
ATOM 553 C C . VAL A 1 69 ? 2.003 1.948 2.639 1.00 95.38 69 VAL A C 1
ATOM 555 O O . VAL A 1 69 ? 2.616 1.252 1.826 1.00 95.38 69 VAL A O 1
ATOM 558 N N . TYR A 1 70 ? 2.355 2.032 3.924 1.00 94.12 70 TYR A N 1
ATOM 559 C CA . TYR A 1 70 ? 3.460 1.273 4.506 1.00 94.12 70 TYR A CA 1
ATOM 560 C C . TYR A 1 70 ? 3.26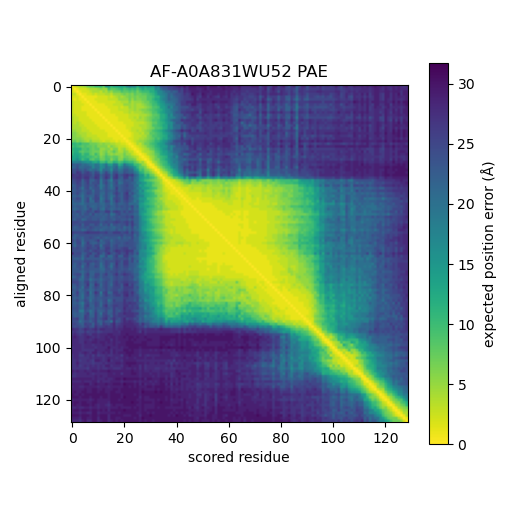2 -0.240 4.326 1.00 94.12 70 TYR A C 1
ATOM 562 O O . TYR A 1 70 ? 4.120 -0.901 3.740 1.00 94.12 70 TYR A O 1
ATOM 570 N N . LEU A 1 71 ? 2.102 -0.776 4.721 1.00 94.81 71 LEU A N 1
ATOM 571 C CA . LEU A 1 71 ? 1.795 -2.206 4.586 1.00 94.81 71 LEU A CA 1
ATOM 572 C C . LEU A 1 71 ? 1.863 -2.694 3.130 1.00 94.81 71 LEU A C 1
ATOM 574 O O . LEU A 1 71 ? 2.409 -3.765 2.861 1.00 94.81 71 LEU A O 1
ATOM 578 N N . ILE A 1 72 ? 1.323 -1.919 2.185 1.00 94.06 72 ILE A N 1
ATOM 579 C CA . ILE A 1 72 ? 1.361 -2.254 0.752 1.00 94.06 72 ILE A CA 1
ATOM 580 C C . ILE A 1 72 ? 2.805 -2.239 0.240 1.00 94.06 72 ILE A C 1
ATOM 582 O O . ILE A 1 72 ? 3.210 -3.141 -0.495 1.00 94.06 72 ILE A O 1
ATOM 586 N N . SER A 1 73 ? 3.590 -1.240 0.642 1.00 91.38 73 SER A N 1
ATOM 587 C CA . SER A 1 73 ? 4.986 -1.099 0.222 1.00 91.38 73 SER A CA 1
ATOM 588 C C . SER A 1 73 ? 5.838 -2.270 0.708 1.00 91.38 73 SER A C 1
ATOM 590 O O . SER A 1 73 ? 6.565 -2.866 -0.089 1.00 91.38 73 SER A O 1
ATOM 592 N N . GLU A 1 74 ? 5.707 -2.651 1.980 1.00 90.69 74 GLU A N 1
ATOM 593 C CA . GLU A 1 74 ? 6.404 -3.811 2.545 1.00 90.69 74 GLU A CA 1
ATOM 594 C C . GLU A 1 74 ? 5.987 -5.110 1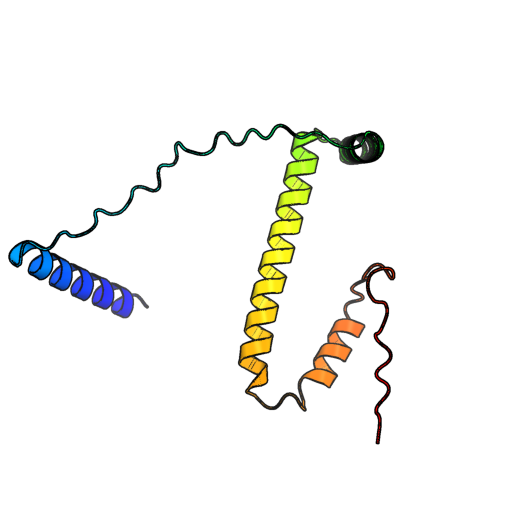.852 1.00 90.69 74 GLU A C 1
ATOM 596 O O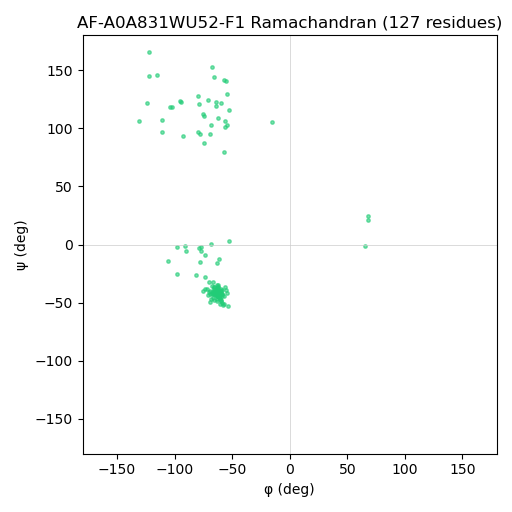 . GLU A 1 74 ? 6.840 -5.895 1.426 1.00 90.69 74 GLU A O 1
ATOM 601 N N . ARG A 1 75 ? 4.682 -5.306 1.623 1.00 90.69 75 ARG A N 1
ATOM 602 C CA . ARG A 1 75 ? 4.191 -6.502 0.930 1.00 90.69 75 ARG A CA 1
ATOM 603 C C . ARG A 1 75 ? 4.695 -6.595 -0.512 1.00 90.69 75 ARG A C 1
ATOM 605 O O . ARG A 1 75 ? 5.018 -7.685 -0.982 1.00 90.69 75 ARG A O 1
ATOM 612 N N . ASN A 1 76 ? 4.791 -5.469 -1.217 1.00 86.44 76 ASN A N 1
ATOM 613 C CA . ASN A 1 76 ? 5.325 -5.429 -2.579 1.00 86.44 76 ASN A CA 1
ATOM 614 C C . ASN A 1 76 ? 6.819 -5.775 -2.626 1.00 86.44 76 ASN A C 1
ATOM 616 O O . ASN A 1 76 ? 7.237 -6.515 -3.520 1.00 86.44 76 ASN A O 1
ATOM 620 N N . LYS A 1 77 ? 7.614 -5.298 -1.657 1.00 83.56 77 LYS A N 1
ATOM 621 C CA . LYS A 1 77 ? 9.028 -5.687 -1.525 1.00 83.56 77 LYS A CA 1
ATOM 622 C C . LYS A 1 77 ? 9.164 -7.195 -1.320 1.00 83.56 77 LYS A C 1
ATOM 624 O O . LYS A 1 77 ? 9.924 -7.838 -2.042 1.00 83.56 77 LYS A O 1
ATOM 629 N N . GLU A 1 78 ? 8.389 -7.760 -0.395 1.00 86.06 78 GLU A N 1
ATOM 630 C CA . GLU A 1 78 ? 8.384 -9.200 -0.110 1.00 86.06 78 GLU A CA 1
ATOM 631 C C . GLU A 1 78 ? 8.011 -10.027 -1.353 1.00 86.06 78 GLU A C 1
ATOM 633 O O . GLU A 1 78 ? 8.686 -11.001 -1.688 1.00 86.06 78 GLU A O 1
ATOM 638 N N . ASN A 1 79 ? 6.982 -9.611 -2.096 1.00 81.75 79 ASN A N 1
ATOM 639 C CA . ASN A 1 79 ? 6.586 -10.279 -3.337 1.00 81.75 79 ASN A CA 1
ATOM 640 C C . ASN A 1 79 ? 7.698 -10.251 -4.395 1.00 81.75 79 ASN A C 1
ATOM 642 O O . ASN A 1 79 ? 7.967 -11.277 -5.021 1.00 81.75 79 ASN A O 1
ATOM 646 N N . LYS A 1 80 ? 8.367 -9.106 -4.582 1.00 81.25 80 LYS A N 1
ATOM 647 C CA . LYS A 1 80 ? 9.475 -8.980 -5.541 1.00 81.25 80 LYS A CA 1
ATOM 648 C C . LYS A 1 80 ? 10.669 -9.848 -5.140 1.00 81.25 80 LYS A C 1
ATOM 650 O O . LYS A 1 80 ? 11.255 -10.508 -5.995 1.00 81.25 80 LYS A O 1
ATOM 655 N N . LEU A 1 81 ? 10.988 -9.906 -3.845 1.00 79.50 81 LEU A N 1
ATOM 656 C CA . LEU A 1 81 ? 12.023 -10.798 -3.321 1.00 79.50 81 LEU A CA 1
ATOM 657 C C . LEU A 1 81 ? 11.684 -12.267 -3.602 1.00 79.50 81 LEU A C 1
ATOM 659 O O . LEU A 1 81 ? 12.521 -13.003 -4.117 1.00 79.50 81 LEU A O 1
ATOM 663 N N . ASN A 1 82 ? 10.445 -12.680 -3.337 1.00 76.44 82 ASN A N 1
ATOM 664 C CA . ASN A 1 82 ? 9.993 -14.045 -3.603 1.00 76.44 82 ASN A CA 1
ATOM 665 C C . ASN A 1 82 ? 10.045 -14.398 -5.098 1.00 76.44 82 ASN A C 1
ATOM 667 O O . ASN A 1 82 ? 10.421 -15.517 -5.447 1.00 76.44 82 ASN A O 1
ATOM 671 N N . GLN A 1 83 ? 9.736 -13.449 -5.986 1.00 77.56 83 GLN A N 1
ATOM 672 C CA . GLN A 1 83 ? 9.900 -13.632 -7.431 1.00 77.56 83 GLN A CA 1
ATOM 673 C C . GLN A 1 83 ? 11.372 -13.848 -7.806 1.00 77.56 83 GLN A C 1
ATOM 675 O O . GLN A 1 83 ? 11.681 -14.828 -8.484 1.00 77.56 83 GLN A O 1
ATOM 680 N N . ILE A 1 84 ? 12.289 -13.010 -7.310 1.00 82.88 84 ILE A N 1
ATOM 681 C CA . ILE A 1 84 ? 13.732 -13.155 -7.567 1.00 82.88 84 ILE A CA 1
ATOM 682 C C . ILE A 1 84 ? 14.245 -14.502 -7.050 1.00 82.88 84 ILE A C 1
ATOM 684 O O . ILE A 1 84 ? 14.908 -15.228 -7.786 1.00 82.88 84 ILE A O 1
ATOM 688 N N . LEU A 1 85 ? 13.894 -14.879 -5.818 1.00 79.00 85 LEU A N 1
ATOM 689 C CA . LEU A 1 85 ? 14.275 -16.172 -5.247 1.00 79.00 85 LEU A CA 1
ATOM 690 C C . LEU A 1 85 ? 13.734 -17.340 -6.072 1.00 79.00 85 LEU A C 1
ATOM 692 O O . LEU A 1 85 ? 14.434 -18.333 -6.251 1.00 79.00 85 LEU A O 1
ATOM 696 N N . SER A 1 86 ? 12.511 -17.230 -6.598 1.00 72.44 86 SER A N 1
ATOM 697 C CA . SER A 1 86 ? 11.948 -18.259 -7.473 1.00 72.44 86 SER A CA 1
ATOM 698 C C . SER A 1 86 ? 12.706 -18.382 -8.797 1.00 72.44 86 SER A C 1
ATOM 700 O O . SER A 1 86 ? 12.888 -19.496 -9.283 1.00 72.44 86 SER A O 1
ATOM 702 N N . HIS A 1 87 ? 13.189 -17.266 -9.353 1.00 75.00 87 HIS A N 1
ATOM 703 C CA . HIS A 1 87 ? 14.007 -17.265 -10.565 1.00 75.00 87 HIS A CA 1
ATOM 704 C C . HIS A 1 87 ? 15.375 -17.885 -10.290 1.00 75.00 87 HIS A C 1
ATOM 706 O O . HIS A 1 87 ? 15.756 -18.820 -10.979 1.00 75.00 87 HIS A O 1
ATOM 712 N N . ILE A 1 88 ? 16.055 -17.454 -9.225 1.00 75.69 88 ILE A N 1
ATOM 713 C CA . ILE A 1 88 ? 17.332 -18.028 -8.781 1.00 75.69 88 ILE A CA 1
ATOM 714 C C . ILE A 1 88 ? 17.191 -19.541 -8.589 1.00 75.69 88 ILE A C 1
ATOM 716 O O . ILE A 1 88 ? 17.920 -20.309 -9.205 1.00 75.69 88 ILE A O 1
ATOM 720 N N . ARG A 1 89 ? 16.203 -19.997 -7.807 1.00 72.50 89 ARG A N 1
ATOM 721 C CA . ARG A 1 89 ? 15.959 -21.434 -7.596 1.00 72.50 89 ARG A CA 1
ATOM 722 C C . ARG A 1 89 ? 15.739 -22.194 -8.903 1.00 72.50 89 ARG A C 1
ATOM 724 O O . ARG A 1 89 ? 16.168 -23.335 -8.997 1.00 72.50 89 ARG A O 1
ATOM 731 N N . ARG A 1 90 ? 15.077 -21.587 -9.892 1.00 71.25 90 ARG A N 1
ATOM 732 C CA . ARG A 1 90 ? 14.847 -22.199 -11.207 1.00 71.25 90 ARG A CA 1
ATOM 733 C C . ARG A 1 90 ? 16.141 -22.328 -12.013 1.00 71.25 90 ARG A C 1
ATOM 735 O O . ARG A 1 90 ? 16.363 -23.385 -12.587 1.00 71.25 90 ARG A O 1
ATOM 742 N N . GLU A 1 91 ? 16.990 -21.304 -12.017 1.00 71.62 91 GLU A N 1
ATOM 743 C CA . GLU A 1 91 ? 18.291 -21.342 -12.703 1.00 71.62 91 GLU A CA 1
ATOM 744 C C . GLU A 1 91 ? 19.240 -22.367 -12.059 1.00 71.62 91 GLU A C 1
ATOM 746 O O . GLU A 1 91 ? 19.886 -23.152 -12.752 1.00 71.62 91 GLU A O 1
ATOM 751 N N . PHE A 1 92 ? 19.265 -22.426 -10.723 1.00 64.19 92 PHE A N 1
ATOM 752 C CA . PHE A 1 92 ? 20.087 -23.383 -9.977 1.00 64.19 92 PHE A CA 1
ATOM 753 C C . PHE A 1 92 ? 19.505 -24.800 -9.936 1.00 64.19 92 PHE A C 1
ATOM 755 O O . PHE A 1 92 ? 20.251 -25.731 -9.673 1.00 64.19 92 PHE A O 1
ATOM 762 N N . ALA A 1 93 ? 18.227 -25.018 -10.267 1.00 60.28 93 ALA A N 1
ATOM 763 C CA . ALA A 1 93 ? 17.670 -26.371 -10.383 1.00 60.28 93 ALA A CA 1
ATOM 764 C C . ALA A 1 93 ? 18.331 -27.204 -11.504 1.00 60.28 93 ALA A C 1
ATOM 766 O O . ALA A 1 93 ? 18.216 -28.428 -11.499 1.00 60.28 93 ALA A O 1
ATOM 767 N N . ASN A 1 94 ? 19.060 -26.557 -12.424 1.00 50.47 94 ASN A N 1
ATOM 768 C CA . ASN A 1 94 ? 19.864 -27.209 -13.463 1.00 50.47 94 ASN A CA 1
ATOM 769 C C . ASN A 1 94 ? 21.316 -27.495 -13.026 1.00 50.47 94 ASN A C 1
ATOM 771 O O . ASN A 1 94 ? 22.064 -28.150 -13.752 1.00 50.47 94 ASN A O 1
ATOM 775 N N . VAL A 1 95 ? 21.723 -27.031 -11.841 1.00 53.66 95 VAL A N 1
ATOM 776 C CA . VAL A 1 95 ? 23.038 -27.266 -11.235 1.00 53.66 95 VAL A CA 1
ATOM 777 C C . VAL A 1 95 ? 22.809 -28.185 -10.035 1.00 53.66 95 VAL A C 1
ATOM 779 O O . VAL A 1 95 ? 22.207 -27.752 -9.064 1.00 53.66 95 VAL A O 1
ATOM 782 N N . ARG A 1 96 ? 23.211 -29.464 -10.141 1.00 50.03 96 ARG A N 1
ATOM 783 C CA . ARG A 1 96 ? 22.996 -30.555 -9.154 1.00 50.03 96 ARG A CA 1
ATOM 784 C C . ARG A 1 96 ? 22.580 -30.066 -7.754 1.00 50.03 96 ARG A C 1
ATOM 786 O O . ARG A 1 96 ? 23.394 -29.565 -6.985 1.00 50.03 96 ARG A O 1
ATOM 793 N N . MET A 1 97 ? 21.297 -30.253 -7.442 1.00 44.09 97 MET A N 1
ATOM 794 C CA . MET A 1 97 ? 20.610 -29.829 -6.210 1.00 44.09 97 MET A CA 1
ATOM 795 C C . MET A 1 97 ? 21.048 -30.585 -4.940 1.00 44.09 97 MET A C 1
ATOM 797 O O . MET A 1 97 ? 20.535 -30.325 -3.850 1.00 44.09 97 MET A O 1
ATOM 801 N N . ASP A 1 98 ? 21.985 -31.516 -5.073 1.00 47.75 98 ASP A N 1
ATOM 802 C CA . ASP A 1 98 ? 22.345 -32.503 -4.058 1.00 47.75 98 ASP A CA 1
ATOM 803 C C . ASP A 1 98 ? 23.141 -31.866 -2.900 1.00 47.75 98 ASP A C 1
ATOM 805 O O . ASP A 1 98 ? 23.036 -32.307 -1.758 1.00 47.75 98 ASP A O 1
ATOM 809 N N . GLU A 1 99 ? 23.874 -30.777 -3.166 1.00 46.81 99 GLU A N 1
ATOM 810 C CA . GLU A 1 99 ? 24.707 -30.078 -2.171 1.00 46.81 99 GLU A CA 1
ATOM 811 C C . GLU A 1 99 ? 24.019 -28.838 -1.559 1.00 46.81 99 GLU A C 1
ATOM 813 O O . GLU A 1 99 ? 24.294 -28.467 -0.419 1.00 46.81 99 GLU A O 1
ATOM 818 N N . LEU A 1 100 ? 23.067 -28.215 -2.266 1.00 47.28 100 LEU A N 1
ATOM 819 C CA . LEU A 1 100 ? 22.453 -26.939 -1.855 1.00 47.28 100 LEU A CA 1
ATOM 820 C C . LEU A 1 100 ? 21.335 -27.079 -0.808 1.00 47.28 100 LEU A C 1
ATOM 822 O O . LEU A 1 100 ? 21.093 -26.140 -0.045 1.00 47.28 100 LEU A O 1
ATOM 826 N N . ASN A 1 101 ? 20.653 -28.228 -0.742 1.00 46.62 101 ASN A N 1
ATOM 827 C CA . ASN A 1 101 ? 19.535 -28.415 0.195 1.00 46.62 101 ASN A CA 1
ATOM 828 C C . ASN A 1 101 ? 19.990 -28.490 1.660 1.00 46.62 101 ASN A C 1
ATOM 830 O O . ASN A 1 101 ? 19.281 -28.008 2.540 1.00 46.62 101 ASN A O 1
ATOM 834 N N . VAL A 1 102 ? 21.183 -29.029 1.928 1.00 48.69 102 VAL A N 1
ATOM 835 C CA . VAL A 1 102 ? 21.714 -29.132 3.298 1.00 48.69 102 VAL A CA 1
ATOM 836 C C . VAL A 1 102 ? 22.078 -27.746 3.842 1.00 48.69 102 VAL A C 1
ATOM 838 O O . VAL A 1 102 ? 21.752 -27.418 4.984 1.00 48.69 102 VAL A O 1
ATOM 841 N N . GLU A 1 103 ? 22.682 -26.899 3.006 1.00 45.09 103 GLU A N 1
ATOM 842 C CA . GLU A 1 103 ? 23.113 -25.553 3.394 1.00 45.09 103 GLU A CA 1
ATOM 843 C C . GLU A 1 103 ? 21.922 -24.589 3.534 1.00 45.09 103 GLU A C 1
ATOM 845 O O . GLU A 1 103 ? 21.865 -23.786 4.465 1.00 45.09 103 GLU A O 1
ATOM 850 N N . ALA A 1 104 ? 20.919 -24.694 2.654 1.00 46.69 104 ALA A N 1
ATOM 851 C CA . ALA A 1 104 ? 19.714 -23.871 2.734 1.00 46.69 104 ALA A CA 1
ATOM 852 C C . ALA A 1 104 ? 18.900 -24.158 4.008 1.00 46.69 104 ALA A C 1
ATOM 854 O O . ALA A 1 104 ? 18.478 -23.214 4.680 1.00 46.69 104 ALA A O 1
ATOM 855 N N . ASP A 1 105 ? 18.735 -25.430 4.386 1.00 46.38 105 ASP A N 1
ATOM 856 C CA . ASP A 1 105 ? 18.072 -25.808 5.640 1.00 46.38 105 ASP A CA 1
ATOM 857 C C . ASP A 1 105 ? 18.882 -25.359 6.870 1.00 46.38 105 ASP A C 1
ATOM 859 O O . ASP A 1 105 ? 18.306 -24.889 7.857 1.00 46.38 105 ASP A O 1
ATOM 863 N N . TYR A 1 106 ? 20.217 -25.408 6.799 1.00 52.69 106 TYR A N 1
ATOM 864 C CA . TYR A 1 106 ? 21.100 -24.896 7.851 1.00 52.69 106 TYR A CA 1
ATOM 865 C C . TYR A 1 106 ? 20.979 -23.373 8.027 1.00 52.69 106 TYR A C 1
ATOM 867 O O . TYR A 1 106 ? 20.864 -22.876 9.153 1.00 52.69 106 TYR A O 1
ATOM 875 N N . LEU A 1 107 ? 20.937 -22.619 6.927 1.00 46.56 107 LEU A N 1
ATOM 876 C CA . LEU A 1 107 ? 20.811 -21.160 6.940 1.00 46.56 107 LEU A CA 1
ATOM 877 C C . LEU A 1 107 ? 19.405 -20.700 7.353 1.00 46.56 107 LEU A C 1
ATOM 879 O O . LEU A 1 107 ? 19.288 -19.754 8.135 1.00 46.56 107 LEU A O 1
ATOM 883 N N . ILE A 1 108 ? 18.348 -21.396 6.923 1.00 55.81 108 ILE A N 1
ATOM 884 C CA . ILE A 1 108 ? 16.967 -21.160 7.387 1.00 55.81 108 ILE A CA 1
ATOM 885 C C . ILE A 1 108 ? 16.818 -21.532 8.871 1.00 55.81 108 ILE A C 1
ATOM 887 O O . ILE A 1 108 ? 16.074 -20.882 9.600 1.00 55.81 108 ILE A O 1
ATOM 891 N N . GLY A 1 109 ? 17.548 -22.535 9.365 1.00 51.22 109 GLY A N 1
ATOM 892 C CA . GLY A 1 109 ? 17.621 -22.831 10.798 1.00 51.22 109 GLY A CA 1
ATOM 893 C C . GLY A 1 109 ? 18.333 -21.735 11.603 1.00 51.22 109 GLY A C 1
ATOM 894 O O . GLY A 1 109 ? 17.938 -21.439 12.735 1.00 51.22 109 GLY A O 1
ATOM 895 N N . ARG A 1 110 ? 19.362 -21.104 11.017 1.00 45.72 110 ARG A N 1
ATOM 896 C CA . ARG A 1 110 ? 20.159 -20.036 11.649 1.00 45.72 110 ARG A CA 1
ATOM 897 C C . ARG A 1 110 ? 19.415 -18.702 11.703 1.00 45.72 110 ARG A C 1
ATOM 899 O O . ARG A 1 110 ? 19.456 -18.010 12.720 1.00 45.72 110 ARG A O 1
ATOM 906 N N . TYR A 1 111 ? 18.698 -18.365 10.637 1.00 38.28 111 TYR A N 1
ATOM 907 C CA . TYR A 1 111 ? 17.771 -17.244 10.606 1.00 38.28 111 TYR A CA 1
ATOM 908 C C . TYR A 1 111 ? 16.389 -17.767 10.974 1.00 38.28 111 TYR A C 1
ATOM 910 O O . TYR A 1 111 ? 15.674 -18.222 10.096 1.00 38.28 111 TYR A O 1
ATOM 918 N N . LYS A 1 112 ? 15.992 -17.710 12.254 1.00 40.59 112 LYS A N 1
ATOM 919 C CA . LYS A 1 112 ? 14.621 -18.039 12.699 1.00 40.59 112 LYS A CA 1
ATOM 920 C C . LYS A 1 112 ? 13.579 -17.170 11.969 1.00 40.59 112 LYS A C 1
ATOM 922 O O . LYS A 1 112 ? 13.067 -16.200 12.526 1.00 40.59 112 LYS A O 1
ATOM 927 N N . VAL A 1 113 ? 13.231 -17.519 10.735 1.00 42.56 113 VAL A N 1
ATOM 928 C CA . VAL A 1 113 ? 12.130 -16.908 9.998 1.00 42.56 113 VAL A CA 1
ATOM 929 C C . VAL A 1 113 ? 10.861 -17.561 10.530 1.00 42.56 113 VAL A C 1
ATOM 931 O O . VAL A 1 113 ? 10.500 -18.682 10.176 1.00 42.56 113 VAL A O 1
ATOM 934 N N . SER A 1 114 ? 10.220 -16.881 11.478 1.00 34.28 114 SER A N 1
ATOM 935 C CA . SER A 1 114 ? 8.952 -17.313 12.058 1.00 34.28 114 SER A CA 1
ATOM 936 C C . SER A 1 114 ? 7.844 -17.183 11.012 1.00 34.28 114 SER A C 1
ATOM 938 O O . SER A 1 114 ? 7.259 -16.116 10.837 1.00 34.28 114 SER A O 1
ATOM 940 N N . PHE A 1 115 ? 7.544 -18.272 10.307 1.00 34.47 115 PHE A N 1
ATOM 941 C CA . PHE A 1 115 ? 6.322 -18.363 9.516 1.00 34.47 115 PHE A CA 1
ATOM 942 C C . PHE A 1 115 ? 5.141 -18.696 10.445 1.00 34.47 115 PHE A C 1
ATOM 944 O O . PHE A 1 115 ? 5.211 -19.669 11.205 1.00 34.47 115 PHE A O 1
ATOM 951 N N . PRO A 1 116 ? 4.029 -17.938 10.413 1.00 32.59 116 PRO A N 1
ATOM 952 C CA . PRO A 1 116 ? 2.847 -18.267 11.199 1.00 32.59 116 PRO A CA 1
ATOM 953 C C . PRO A 1 116 ? 2.317 -19.655 10.798 1.00 32.59 116 PRO A C 1
ATOM 955 O O . PRO A 1 116 ? 1.954 -19.890 9.647 1.00 32.59 116 PRO A O 1
ATOM 958 N N . LYS A 1 117 ? 2.247 -20.569 11.778 1.00 38.34 117 LYS A N 1
ATOM 959 C CA . LYS A 1 117 ? 1.947 -22.019 11.675 1.00 38.34 117 LYS A CA 1
ATOM 960 C C . LYS A 1 117 ? 0.657 -22.435 10.932 1.00 38.34 117 LYS A C 1
ATOM 962 O O . LYS A 1 117 ? 0.342 -23.619 10.908 1.00 38.34 117 LYS A O 1
ATOM 967 N N . LYS A 1 118 ? -0.131 -21.523 10.356 1.00 41.84 118 LYS A N 1
ATOM 968 C CA . LYS A 1 118 ? -1.498 -21.817 9.884 1.00 41.84 118 LYS A CA 1
ATOM 969 C C . LYS A 1 118 ? -1.670 -22.110 8.388 1.00 41.84 118 LYS A C 1
ATOM 971 O O . LYS A 1 118 ? -2.794 -22.407 8.005 1.00 41.84 118 LYS A O 1
ATOM 976 N N . ILE A 1 119 ? -0.630 -22.057 7.548 1.00 38.69 119 ILE A N 1
ATOM 977 C CA . ILE A 1 119 ? -0.838 -22.103 6.080 1.00 38.69 119 ILE A CA 1
ATOM 978 C C . ILE A 1 119 ? -0.467 -23.443 5.411 1.00 38.69 119 ILE A C 1
ATOM 980 O O . ILE A 1 119 ? -0.948 -23.715 4.319 1.00 38.69 119 ILE A O 1
ATOM 984 N N . PHE A 1 120 ? 0.256 -24.357 6.064 1.00 35.91 120 PHE A N 1
ATOM 985 C CA . PHE A 1 120 ? 0.570 -25.662 5.460 1.00 35.91 120 PHE A CA 1
ATOM 986 C C . PHE A 1 120 ? -0.155 -26.815 6.163 1.00 35.91 120 PHE A C 1
ATOM 988 O O . PHE A 1 120 ? 0.332 -27.361 7.152 1.00 35.91 120 PHE A O 1
ATOM 995 N N . LYS A 1 121 ? -1.302 -27.243 5.617 1.00 35.84 121 LYS A N 1
ATOM 996 C CA . LYS A 1 121 ? -1.704 -28.652 5.737 1.00 35.84 121 LYS A CA 1
ATOM 997 C C . LYS A 1 121 ? -0.817 -29.437 4.767 1.00 35.84 121 LYS A C 1
ATOM 999 O O . LYS A 1 121 ? -0.942 -29.256 3.560 1.00 35.84 121 LYS A O 1
ATOM 1004 N N . LYS A 1 122 ? 0.108 -30.253 5.285 1.00 36.31 122 LYS A N 1
ATOM 1005 C CA . LYS A 1 122 ? 0.876 -31.208 4.467 1.00 36.31 122 LYS A CA 1
ATOM 1006 C C . LYS A 1 122 ? -0.113 -32.095 3.689 1.00 36.31 122 LYS A C 1
ATOM 1008 O O . LYS A 1 122 ? -1.002 -32.652 4.332 1.00 36.31 122 LYS A O 1
ATOM 1013 N N . PRO A 1 123 ? 0.018 -32.260 2.363 1.00 35.00 123 PRO A N 1
ATOM 1014 C CA . PRO A 1 123 ? -0.665 -33.343 1.675 1.00 35.00 123 PRO A CA 1
ATOM 1015 C C . PRO A 1 123 ? 0.013 -34.659 2.075 1.00 35.00 123 PRO A C 1
ATOM 1017 O O . PRO A 1 123 ? 1.229 -34.802 1.941 1.00 35.00 123 PRO A O 1
ATOM 1020 N N . GLU A 1 124 ? -0.764 -35.604 2.598 1.00 36.78 124 GLU A N 1
ATOM 1021 C CA . GLU A 1 124 ? -0.323 -36.983 2.805 1.00 36.78 124 GLU A CA 1
ATOM 1022 C C . GLU A 1 124 ? -0.129 -37.646 1.436 1.00 36.78 124 GLU A C 1
ATOM 1024 O O . GLU A 1 124 ? -1.092 -38.016 0.765 1.00 36.78 124 GLU A O 1
ATOM 1029 N N . LEU A 1 125 ? 1.121 -37.776 0.994 1.00 35.78 125 LEU A N 1
ATOM 1030 C CA . LEU A 1 125 ? 1.464 -38.578 -0.177 1.00 35.78 125 LEU A CA 1
ATOM 1031 C C . LEU A 1 125 ? 1.462 -40.057 0.223 1.00 35.78 125 LEU A C 1
ATOM 1033 O O . LEU A 1 125 ? 2.444 -40.579 0.751 1.00 35.78 125 LEU A O 1
ATOM 1037 N N . LYS A 1 126 ? 0.330 -40.724 -0.019 1.00 29.88 126 LYS A N 1
ATOM 1038 C CA . LYS A 1 126 ? 0.249 -42.186 -0.090 1.00 29.88 126 LYS A CA 1
ATOM 1039 C C . LYS A 1 126 ? 0.846 -42.625 -1.426 1.00 29.88 126 LYS A C 1
ATOM 1041 O O . LYS A 1 126 ? 0.269 -42.339 -2.470 1.00 29.88 126 LYS A O 1
ATOM 1046 N N . TRP A 1 127 ? 1.982 -43.310 -1.395 1.00 29.00 127 TRP A N 1
ATOM 1047 C CA . TRP A 1 127 ? 2.498 -44.015 -2.567 1.00 29.00 127 TRP A CA 1
ATOM 1048 C C . TRP A 1 127 ? 1.727 -45.329 -2.701 1.00 29.00 127 TRP A C 1
ATOM 1050 O O . TRP A 1 127 ? 1.693 -46.124 -1.762 1.00 29.00 127 TRP A O 1
ATOM 1060 N N . SER A 1 128 ? 1.050 -45.527 -3.829 1.00 34.06 128 SER A N 1
ATOM 1061 C CA . SER A 1 128 ? 0.380 -46.781 -4.169 1.00 34.06 128 SER A CA 1
ATOM 1062 C C . SER A 1 128 ? 1.197 -47.543 -5.211 1.00 34.06 128 SER A C 1
ATOM 1064 O O . SER A 1 128 ? 1.304 -47.056 -6.334 1.00 34.06 128 SER A O 1
ATOM 1066 N N . HIS A 1 129 ? 1.629 -48.739 -4.788 1.00 36.19 129 HIS A N 1
ATOM 1067 C CA . HIS A 1 129 ? 2.235 -49.879 -5.499 1.00 36.19 129 HIS A CA 1
ATOM 1068 C C . HIS A 1 129 ? 3.637 -49.699 -6.084 1.00 36.19 129 HIS A C 1
ATOM 1070 O O . HIS A 1 129 ? 3.804 -48.929 -7.050 1.00 36.19 129 HIS A O 1
#

Foldseek 3Di:
DVVVVVVVVVVVVVVVVVCVVVVHDDDDPPPPPPPPDPVDDDDDDDPVVVVVLCVVCVVVVHDSVVSVVVVVVVVVVVVVVVVVVVVVCVVCVVPPPPPVVVVVVVVCVVPVPDDPPPDDPDPPDDDDD

Secondary structure (DSSP, 8-state):
-HHHHHHHHHHHHHHHHHHHHTT--PPP-----GGG----------HHHHHHHHHHHHHTTS-HHHHHHHHHHHHHHHHHHHHHHHHHHHHHTTS-TTTHHHHHHHHHHHTT----TTS----------

Radius of gyration: 25.48 Å; Cα contacts (8 Å, |Δi|>4): 23; chains: 1; bounding box: 47×61×64 Å